Protein AF-A0A7X6PFQ8-F1 (afdb_monomer_lite)

Foldseek 3Di:
DVCCCVPVVVVQVVDLDRDDDDAFDPDDDDPDPVCCVNGGDDPVNVVVVVVVSCCSSPVPPD

pLDDT: mean 8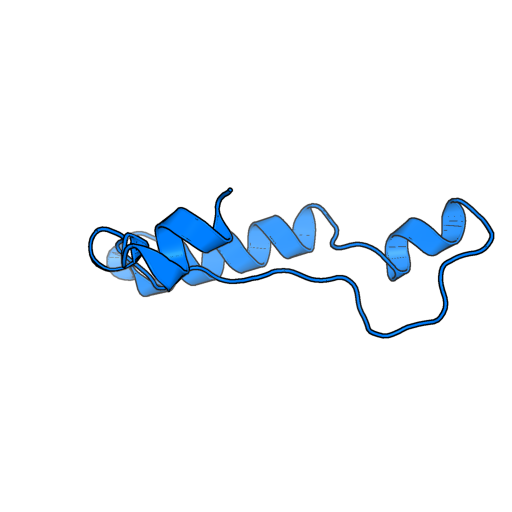2.08, std 6.57, range [67.75, 92.62]

Sequence (62 aa):
MMQEILEKQGGWKYLDSVPRTLTGKEHRPAYTTDGDYFSKPSAEDVFDAVYVMMKEAVPARF

Radius of gyration: 15.16 Å; chains: 1; bounding box: 42×19×36 Å

Structure (mmCIF, N/CA/C/O backbone):
data_AF-A0A7X6PFQ8-F1
#
_entry.id   AF-A0A7X6PFQ8-F1
#
loop_
_atom_site.group_PDB
_atom_site.id
_atom_site.type_symbol
_atom_site.label_atom_id
_atom_site.label_alt_id
_atom_site.label_comp_id
_atom_site.label_asym_id
_atom_site.label_entity_id
_atom_site.label_seq_id
_atom_site.pdbx_PDB_ins_code
_atom_site.Cartn_x
_atom_site.Cartn_y
_atom_site.Cartn_z
_atom_site.occupancy
_atom_site.B_iso_or_equiv
_a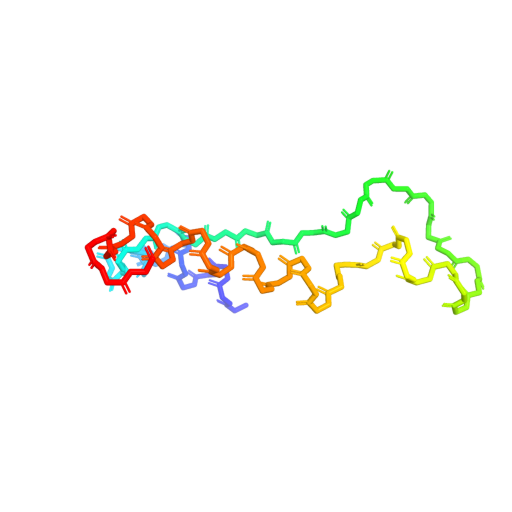tom_site.auth_seq_id
_atom_site.auth_comp_id
_atom_site.auth_asym_id
_atom_site.auth_atom_id
_atom_site.pdbx_PDB_model_num
ATOM 1 N N . MET A 1 1 ? 7.715 8.218 7.993 1.00 72.81 1 MET A N 1
ATOM 2 C CA . MET A 1 1 ? 6.681 9.094 8.593 1.00 72.81 1 MET A CA 1
ATOM 3 C C . MET A 1 1 ? 5.322 8.405 8.661 1.00 72.81 1 MET A C 1
ATOM 5 O O . MET A 1 1 ? 4.827 8.247 9.765 1.00 72.81 1 MET A O 1
ATOM 9 N N . MET A 1 2 ? 4.742 7.938 7.546 1.00 77.25 2 MET A N 1
ATOM 10 C CA . MET A 1 2 ? 3.425 7.267 7.572 1.00 77.25 2 MET A CA 1
ATOM 11 C C . MET A 1 2 ? 3.380 6.010 8.447 1.00 77.25 2 MET A C 1
ATOM 13 O O . MET A 1 2 ? 2.425 5.834 9.194 1.00 77.25 2 MET A O 1
ATOM 17 N N . GLN A 1 3 ? 4.438 5.196 8.432 1.00 75.62 3 GLN A N 1
ATOM 18 C CA . GLN A 1 3 ? 4.537 4.019 9.297 1.00 75.62 3 GLN A CA 1
ATOM 19 C C . GLN A 1 3 ? 4.459 4.374 10.793 1.00 75.62 3 GLN A C 1
ATOM 21 O O . GLN A 1 3 ? 3.760 3.722 11.556 1.00 75.62 3 GLN A O 1
ATOM 26 N N . GLU A 1 4 ? 5.119 5.456 11.218 1.00 83.38 4 GLU A N 1
ATOM 27 C CA . GLU A 1 4 ? 5.098 5.901 12.618 1.00 83.38 4 GLU A CA 1
ATOM 28 C C . GLU A 1 4 ? 3.685 6.291 13.067 1.00 83.38 4 GLU A C 1
ATOM 30 O O . GLU A 1 4 ? 3.252 5.925 14.155 1.00 83.38 4 GLU A O 1
ATOM 35 N N . ILE A 1 5 ? 2.952 7.017 12.222 1.00 84.50 5 ILE A N 1
ATOM 36 C CA . ILE A 1 5 ? 1.617 7.526 12.553 1.00 84.50 5 ILE A CA 1
ATOM 37 C C . ILE A 1 5 ? 0.584 6.397 12.507 1.00 84.50 5 ILE A C 1
ATOM 39 O O . ILE A 1 5 ? -0.223 6.242 13.424 1.00 84.50 5 ILE A O 1
ATOM 43 N N . LEU A 1 6 ? 0.612 5.590 11.447 1.00 83.00 6 LEU A N 1
ATOM 44 C CA . LEU A 1 6 ? -0.356 4.519 11.267 1.00 83.00 6 LEU A CA 1
ATOM 45 C C . LEU A 1 6 ? -0.091 3.360 12.224 1.00 83.00 6 LEU A C 1
ATOM 47 O O . LEU A 1 6 ? -1.013 2.957 12.922 1.00 83.00 6 LEU A O 1
ATOM 51 N N . GLU A 1 7 ? 1.142 2.860 12.312 1.00 77.56 7 GLU A N 1
ATOM 52 C CA . GLU A 1 7 ? 1.453 1.657 13.094 1.00 77.56 7 GLU A CA 1
ATOM 53 C C . GLU A 1 7 ? 1.768 1.983 14.554 1.00 77.56 7 GLU A C 1
ATOM 55 O O . GLU A 1 7 ? 1.151 1.412 15.452 1.00 77.56 7 GLU A O 1
ATOM 60 N N . LYS A 1 8 ? 2.693 2.918 14.822 1.00 81.50 8 LYS A N 1
ATOM 61 C CA . LYS A 1 8 ? 3.141 3.174 16.204 1.00 81.50 8 LYS A CA 1
ATOM 62 C C . LYS A 1 8 ? 2.181 4.047 17.002 1.00 81.50 8 LYS A C 1
ATOM 64 O O . LYS A 1 8 ? 2.023 3.833 18.199 1.00 81.50 8 LYS A O 1
ATOM 69 N N . GLN A 1 9 ? 1.537 5.019 16.358 1.00 85.00 9 GLN A N 1
ATOM 70 C CA . GLN A 1 9 ? 0.592 5.934 17.013 1.00 85.00 9 GLN A CA 1
ATOM 71 C C . GLN A 1 9 ? -0.871 5.489 16.866 1.00 85.00 9 GLN A C 1
ATOM 73 O O . GLN A 1 9 ? -1.770 6.134 17.401 1.00 85.00 9 GLN A O 1
ATOM 78 N N . GLY A 1 10 ? -1.128 4.371 16.176 1.00 82.81 10 GLY A N 1
ATOM 79 C CA . GLY A 1 10 ? -2.464 3.789 16.051 1.00 82.81 10 GLY A CA 1
ATOM 80 C C . GLY A 1 10 ? -3.444 4.626 15.226 1.00 82.81 10 GLY A C 1
ATOM 81 O O . GLY A 1 10 ? -4.654 4.483 15.401 1.00 82.81 10 GLY A O 1
ATOM 82 N N . GLY A 1 11 ? -2.944 5.485 14.330 1.00 82.75 11 GLY A N 1
ATOM 83 C CA . GLY A 1 11 ? -3.762 6.354 13.480 1.00 82.75 11 GLY A CA 1
ATOM 84 C C . GLY A 1 11 ? -4.729 5.597 12.563 1.00 82.75 11 GLY A C 1
ATOM 85 O O . GLY A 1 11 ? -5.736 6.163 12.148 1.00 82.75 11 GLY A O 1
ATOM 86 N N . TRP A 1 12 ? -4.486 4.305 12.311 1.00 82.06 12 TRP A N 1
ATOM 87 C CA . TRP A 1 12 ? -5.380 3.452 11.520 1.00 82.06 12 TRP A CA 1
ATOM 88 C C . TRP A 1 12 ? -6.802 3.343 12.093 1.00 82.06 12 TRP A C 1
ATOM 90 O O . TRP A 1 12 ? -7.733 3.096 11.339 1.00 82.06 12 TRP A O 1
ATOM 100 N N . LYS A 1 13 ? -6.999 3.565 13.402 1.00 84.12 13 LYS A N 1
ATOM 101 C CA . LYS A 1 13 ? -8.319 3.483 14.059 1.00 84.12 13 LYS A CA 1
ATOM 102 C C . LYS A 1 13 ? -9.319 4.543 13.592 1.00 84.12 13 LYS A C 1
ATOM 104 O O . LYS A 1 13 ? -10.508 4.399 13.851 1.00 84.12 13 LYS A O 1
ATOM 109 N N . TYR A 1 14 ? -8.832 5.612 12.967 1.00 86.12 14 TYR A N 1
ATOM 110 C CA . TYR A 1 14 ? -9.654 6.699 12.434 1.00 86.12 14 TYR A CA 1
ATOM 111 C C . TYR A 1 14 ? -9.916 6.561 10.930 1.00 86.12 14 TYR A C 1
ATOM 113 O O . TYR A 1 14 ? -10.473 7.473 10.328 1.00 86.12 14 TYR A O 1
ATOM 121 N N . LEU A 1 15 ? -9.473 5.463 10.315 1.00 85.56 15 LEU A N 1
ATOM 122 C CA . LEU A 1 15 ? -9.685 5.183 8.901 1.00 85.56 15 LEU A CA 1
ATOM 123 C C . LEU A 1 15 ? -10.862 4.224 8.727 1.00 85.56 15 LEU A C 1
ATOM 125 O O . LEU A 1 15 ? -11.063 3.325 9.542 1.00 85.56 15 LEU A O 1
ATOM 129 N N . ASP A 1 16 ? -11.581 4.378 7.618 1.00 84.75 16 ASP A N 1
ATOM 130 C CA . ASP A 1 16 ? -12.701 3.500 7.261 1.00 84.75 16 ASP A CA 1
ATOM 131 C C . ASP A 1 16 ? -12.246 2.080 6.864 1.00 84.75 16 ASP A C 1
ATOM 133 O O . ASP A 1 16 ? -13.044 1.147 6.865 1.00 84.75 16 ASP A O 1
ATOM 137 N N . SER A 1 1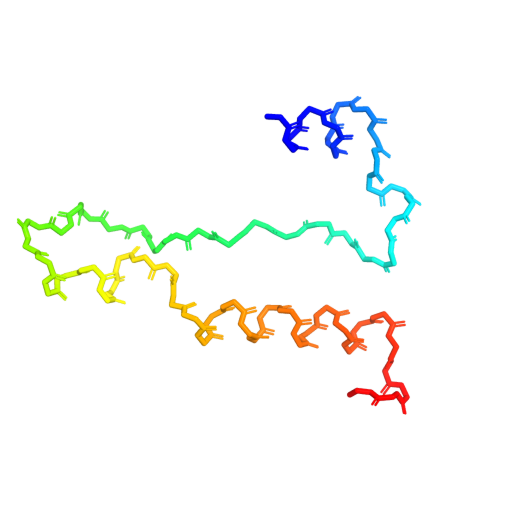7 ? -10.961 1.901 6.533 1.00 81.94 17 SER A N 1
ATOM 138 C CA . SER A 1 17 ? -10.335 0.601 6.265 1.00 81.94 17 SER A CA 1
ATOM 139 C C . SER A 1 17 ? -8.862 0.601 6.694 1.00 81.94 17 SER A C 1
ATOM 141 O O . SER A 1 17 ? -8.215 1.646 6.818 1.00 81.94 17 SER A O 1
ATOM 143 N N . VAL A 1 18 ? -8.328 -0.596 6.944 1.00 83.31 18 VAL A N 1
ATOM 144 C CA . VAL A 1 18 ? -6.935 -0.816 7.348 1.00 83.31 18 VAL A CA 1
ATOM 145 C C . VAL A 1 18 ? -5.997 -0.385 6.211 1.00 83.31 18 VAL A C 1
ATOM 147 O O . VAL A 1 18 ? -6.215 -0.772 5.060 1.00 83.31 18 VAL A O 1
ATOM 150 N N . PRO A 1 19 ? -4.921 0.373 6.497 1.00 83.94 19 PRO A N 1
ATOM 151 C CA . PRO A 1 19 ? -3.971 0.783 5.470 1.00 83.94 19 PRO A CA 1
ATOM 152 C C . PRO A 1 19 ? -3.325 -0.432 4.793 1.00 83.94 19 PRO A C 1
ATOM 154 O O . PRO A 1 19 ? -2.954 -1.409 5.445 1.00 83.94 19 PRO A O 1
ATOM 157 N N . ARG A 1 20 ? -3.170 -0.359 3.469 1.00 82.62 20 ARG A N 1
ATOM 158 C CA . ARG A 1 20 ? -2.539 -1.399 2.650 1.00 82.62 20 ARG A CA 1
ATOM 159 C C . ARG A 1 20 ? -1.210 -0.903 2.095 1.00 82.62 20 ARG A C 1
ATOM 161 O O . ARG A 1 20 ? -1.111 0.225 1.619 1.00 82.62 20 ARG A O 1
ATOM 168 N N . THR A 1 21 ? -0.201 -1.768 2.129 1.00 84.81 21 THR A N 1
ATOM 169 C CA . THR A 1 21 ? 1.102 -1.504 1.510 1.00 84.81 21 THR A CA 1
ATOM 170 C C . THR A 1 21 ? 1.126 -2.136 0.126 1.00 84.81 21 THR A C 1
ATOM 172 O O . THR A 1 21 ? 1.015 -3.354 0.006 1.00 84.81 21 THR A O 1
ATOM 175 N N . LEU A 1 22 ? 1.286 -1.312 -0.908 1.00 84.69 22 LEU A N 1
ATOM 176 C CA . LEU A 1 22 ? 1.476 -1.770 -2.280 1.00 84.69 22 LEU A CA 1
ATOM 177 C C . LEU A 1 22 ? 2.975 -1.769 -2.598 1.00 84.69 22 LEU A C 1
ATOM 179 O O . LEU A 1 22 ? 3.606 -0.712 -2.644 1.00 84.69 22 LEU A O 1
ATOM 183 N N . THR A 1 23 ? 3.555 -2.954 -2.772 1.00 83.38 23 THR A N 1
ATOM 184 C CA . THR A 1 23 ? 4.983 -3.134 -3.065 1.00 83.38 23 THR A CA 1
ATOM 185 C C . THR A 1 23 ? 5.186 -3.653 -4.481 1.00 83.38 23 THR A C 1
ATOM 187 O O . THR A 1 23 ? 4.305 -4.295 -5.049 1.00 83.38 23 THR A O 1
ATOM 190 N N . GLY A 1 24 ? 6.374 -3.413 -5.041 1.00 82.06 24 GLY A N 1
ATOM 191 C CA . GLY A 1 24 ? 6.812 -4.122 -6.241 1.00 82.06 24 GLY A CA 1
ATOM 192 C C . GLY A 1 24 ? 6.834 -5.635 -6.016 1.00 82.06 24 GLY A C 1
ATOM 193 O O . GLY A 1 24 ? 6.868 -6.104 -4.871 1.00 82.06 24 GLY A O 1
ATOM 194 N N . LYS A 1 25 ? 6.807 -6.403 -7.107 1.00 79.81 25 LYS A N 1
ATOM 195 C CA . LYS A 1 25 ? 6.956 -7.861 -7.031 1.00 79.81 25 LYS A CA 1
ATOM 196 C C . LYS A 1 25 ? 8.345 -8.204 -6.487 1.00 79.81 25 LYS A C 1
ATOM 198 O O . LYS A 1 25 ? 9.286 -7.426 -6.611 1.00 79.81 25 LYS A O 1
ATOM 203 N N . GLU A 1 26 ? 8.496 -9.381 -5.894 1.00 80.25 26 GLU A N 1
ATOM 204 C CA . GLU A 1 26 ? 9.824 -9.856 -5.515 1.00 80.25 26 GLU A CA 1
ATOM 205 C C . GLU A 1 26 ? 10.582 -10.282 -6.781 1.00 80.25 26 GLU A C 1
ATOM 207 O O . GLU A 1 26 ? 10.297 -11.317 -7.382 1.00 80.25 26 GLU A O 1
ATOM 212 N N . HIS A 1 27 ? 11.520 -9.453 -7.235 1.00 77.50 27 HIS A N 1
ATOM 213 C CA . HIS A 1 27 ? 12.391 -9.754 -8.370 1.00 77.50 27 HIS A CA 1
ATOM 214 C C . HIS A 1 27 ? 13.726 -9.001 -8.235 1.00 77.50 27 HIS A C 1
ATOM 216 O O . HIS A 1 27 ? 13.881 -8.082 -7.428 1.00 77.50 27 HIS A O 1
ATOM 222 N N . ARG A 1 28 ? 14.725 -9.385 -9.042 1.00 78.69 28 ARG A N 1
ATOM 223 C CA . ARG A 1 28 ? 15.991 -8.636 -9.117 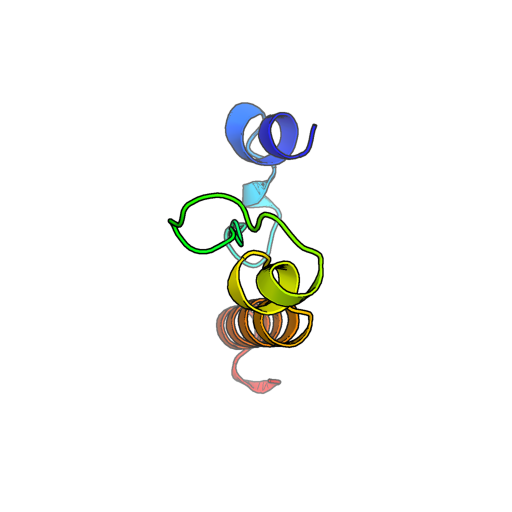1.00 78.69 28 ARG A CA 1
ATOM 224 C C . ARG A 1 28 ? 15.739 -7.257 -9.729 1.00 78.69 28 ARG A C 1
ATOM 226 O O . ARG A 1 28 ? 15.060 -7.221 -10.755 1.00 78.69 28 ARG A O 1
ATOM 233 N N . PRO A 1 29 ? 16.304 -6.164 -9.183 1.00 75.06 29 PRO A N 1
ATOM 234 C CA . PRO A 1 29 ? 16.091 -4.823 -9.713 1.00 75.06 29 PRO A CA 1
ATOM 235 C C . PRO A 1 29 ? 16.315 -4.771 -11.223 1.00 75.06 29 PRO A C 1
ATOM 237 O O . PRO A 1 29 ? 17.291 -5.334 -11.729 1.00 75.06 29 PRO A O 1
ATOM 240 N N . ALA A 1 30 ? 15.405 -4.114 -11.935 1.00 75.06 30 ALA A N 1
ATOM 241 C CA . ALA A 1 30 ? 15.553 -3.912 -13.363 1.00 75.06 30 ALA A CA 1
ATOM 242 C C . ALA A 1 30 ? 16.849 -3.145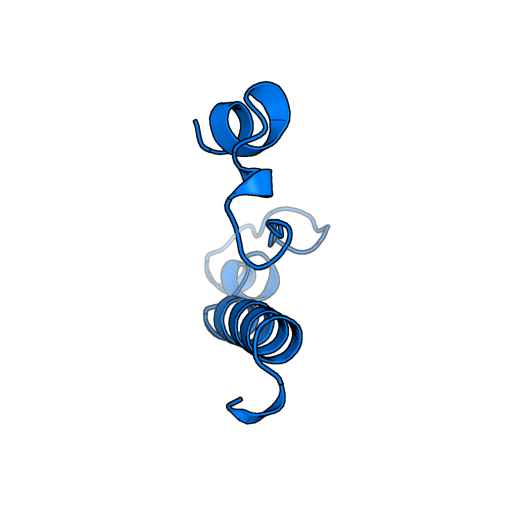 -13.657 1.00 75.06 30 ALA A C 1
ATOM 244 O O . ALA A 1 30 ? 17.139 -2.126 -13.034 1.00 75.06 30 ALA A O 1
ATOM 245 N N . TYR A 1 31 ? 17.636 -3.644 -14.611 1.00 72.81 31 TYR A N 1
ATOM 246 C CA . TYR A 1 31 ? 18.878 -2.987 -15.030 1.00 72.81 31 TYR A CA 1
ATOM 247 C C . TYR A 1 31 ? 18.622 -1.779 -15.948 1.00 72.81 31 TYR A C 1
ATOM 249 O O . TYR A 1 31 ? 19.456 -0.888 -16.060 1.00 72.81 31 TYR A O 1
ATOM 257 N N . THR A 1 32 ? 17.461 -1.746 -16.604 1.00 74.31 32 THR A N 1
ATOM 258 C CA . THR A 1 32 ? 17.046 -0.697 -17.541 1.00 74.31 32 THR A CA 1
ATOM 259 C C . THR A 1 32 ? 15.620 -0.244 -17.232 1.00 74.31 32 THR A C 1
ATOM 261 O O . THR A 1 32 ? 14.866 -0.972 -16.586 1.00 74.31 32 THR A O 1
ATOM 264 N N . THR A 1 33 ? 15.236 0.936 -17.719 1.00 69.12 33 THR A N 1
ATOM 265 C CA . THR A 1 33 ? 13.915 1.549 -17.495 1.00 69.12 33 THR A CA 1
ATOM 266 C C . THR A 1 33 ? 12.754 0.700 -18.010 1.00 69.12 33 THR A C 1
ATOM 268 O O . THR A 1 33 ? 11.657 0.794 -17.478 1.00 69.12 33 THR A O 1
ATOM 271 N N . ASP A 1 34 ? 12.981 -0.168 -18.996 1.00 71.56 34 ASP A N 1
ATOM 272 C CA . ASP A 1 34 ? 11.952 -1.074 -19.529 1.00 71.56 34 ASP A CA 1
ATOM 273 C C . ASP A 1 34 ? 11.488 -2.122 -18.496 1.00 71.56 34 ASP A C 1
ATOM 275 O O . ASP A 1 34 ? 10.327 -2.521 -18.451 1.00 71.56 34 ASP A O 1
ATOM 279 N N . GLY A 1 35 ? 12.372 -2.514 -17.573 1.00 67.75 35 GLY A N 1
ATOM 280 C CA . GLY A 1 35 ? 12.002 -3.430 -16.498 1.00 67.75 35 GLY A CA 1
ATOM 281 C C . GLY A 1 35 ? 11.202 -2.765 -15.375 1.00 67.75 35 GLY A C 1
ATOM 282 O O . GLY A 1 35 ? 10.613 -3.486 -14.569 1.00 67.75 35 GLY A O 1
ATOM 283 N N . ASP A 1 36 ? 11.128 -1.428 -15.315 1.00 69.56 36 ASP A N 1
ATOM 284 C CA . ASP A 1 36 ? 10.371 -0.723 -14.270 1.00 69.56 36 ASP A CA 1
ATOM 285 C C . ASP A 1 36 ? 8.875 -1.046 -14.331 1.00 69.56 36 ASP A C 1
ATOM 287 O O . ASP A 1 36 ? 8.244 -1.125 -13.278 1.00 69.56 36 ASP A O 1
ATOM 291 N N . TYR A 1 37 ? 8.336 -1.317 -15.526 1.00 67.94 37 TYR A N 1
ATOM 292 C CA . TYR A 1 37 ? 6.937 -1.711 -15.716 1.00 67.94 37 TYR A CA 1
ATOM 293 C C . TYR A 1 37 ? 6.582 -3.007 -14.973 1.00 67.94 37 TYR A C 1
ATOM 295 O O . TYR A 1 37 ? 5.502 -3.135 -14.409 1.00 67.94 37 TYR A O 1
ATOM 303 N N . PHE A 1 38 ? 7.510 -3.963 -14.926 1.00 69.12 38 PHE A N 1
ATOM 304 C CA . PHE A 1 38 ? 7.312 -5.235 -14.222 1.00 69.12 38 PHE A CA 1
ATOM 305 C C . PHE A 1 38 ? 7.718 -5.175 -12.751 1.00 69.12 38 PHE A C 1
ATOM 307 O O . PHE A 1 38 ? 7.372 -6.071 -11.977 1.00 69.12 38 PHE A O 1
ATOM 314 N N . SER A 1 39 ? 8.484 -4.145 -12.391 1.00 74.88 39 SER A N 1
ATOM 315 C CA . SER A 1 39 ? 9.178 -4.076 -11.115 1.00 74.88 39 SER A CA 1
ATOM 316 C C . SER A 1 39 ? 8.465 -3.229 -10.076 1.00 74.88 39 SER A C 1
ATOM 318 O O . SER A 1 39 ? 8.492 -3.524 -8.881 1.00 74.88 39 SER A O 1
ATOM 320 N N . LYS A 1 40 ? 7.842 -2.141 -10.524 1.00 82.25 40 LYS A N 1
ATOM 321 C CA . LYS A 1 40 ? 7.184 -1.164 -9.663 1.00 82.25 40 LYS A CA 1
ATOM 322 C C . LYS A 1 40 ? 5.670 -1.309 -9.800 1.00 82.25 40 LYS A C 1
ATOM 324 O O . LYS A 1 40 ? 5.202 -1.639 -10.887 1.00 82.25 40 LYS A O 1
ATOM 329 N N . PRO A 1 41 ? 4.905 -1.039 -8.731 1.00 83.62 41 PRO A N 1
ATOM 330 C CA . PRO A 1 41 ? 3.462 -0.925 -8.851 1.00 83.62 41 PRO A CA 1
ATOM 331 C C . PRO A 1 41 ? 3.107 0.124 -9.903 1.00 83.62 41 PRO A C 1
ATOM 333 O O . PRO A 1 41 ? 3.653 1.232 -9.898 1.00 83.62 41 PRO A O 1
ATOM 336 N N . SER A 1 42 ? 2.208 -0.242 -10.803 1.00 85.94 42 SER A N 1
ATOM 337 C CA . SER A 1 42 ? 1.685 0.639 -11.836 1.00 85.94 42 SER A CA 1
ATOM 338 C C . SER A 1 42 ? 0.534 1.495 -11.299 1.00 85.94 42 SER A C 1
ATOM 340 O O . SER A 1 42 ? 0.013 1.275 -10.204 1.00 85.94 42 SER A O 1
ATOM 342 N N . ALA A 1 43 ? 0.107 2.487 -12.084 1.00 89.56 43 ALA A N 1
ATOM 343 C CA . ALA A 1 43 ? -1.075 3.280 -11.749 1.00 89.56 43 ALA A CA 1
ATOM 344 C C . ALA A 1 43 ? -2.357 2.426 -11.685 1.00 89.56 43 ALA A C 1
ATOM 346 O O . ALA A 1 43 ? -3.255 2.741 -10.907 1.00 89.56 43 ALA A O 1
ATOM 347 N N . GLU A 1 44 ? -2.424 1.343 -12.463 1.00 89.00 44 GLU A N 1
ATOM 348 C CA . GLU A 1 44 ? -3.539 0.391 -12.453 1.00 89.00 44 GLU A CA 1
ATOM 349 C C . GLU A 1 44 ? -3.572 -0.398 -11.137 1.00 89.00 44 GLU A C 1
ATOM 351 O O . GLU A 1 44 ? -4.615 -0.456 -10.494 1.00 89.00 44 GLU A O 1
ATOM 356 N N . ASP A 1 45 ? -2.417 -0.878 -10.655 1.00 88.38 45 ASP A N 1
ATOM 357 C CA . ASP A 1 45 ? -2.323 -1.572 -9.360 1.00 88.38 45 ASP A CA 1
ATOM 358 C C . ASP A 1 45 ? -2.773 -0.673 -8.194 1.00 88.38 45 ASP A C 1
ATOM 360 O O . ASP A 1 45 ? -3.421 -1.123 -7.246 1.00 88.38 45 ASP A O 1
ATOM 364 N N . VAL A 1 46 ? -2.440 0.623 -8.262 1.00 90.50 46 VAL A N 1
ATOM 365 C CA . VAL A 1 46 ? -2.894 1.622 -7.282 1.00 90.50 46 VAL A CA 1
ATOM 366 C C . VAL A 1 46 ? -4.406 1.813 -7.369 1.00 90.50 46 VAL A C 1
ATOM 368 O O . VAL A 1 46 ? -5.075 1.848 -6.335 1.00 90.50 46 VAL A O 1
ATOM 371 N N . PHE A 1 47 ? -4.946 1.939 -8.582 1.00 92.62 47 PHE A N 1
ATOM 372 C CA . PHE A 1 47 ? -6.380 2.102 -8.798 1.00 92.62 47 PHE A CA 1
ATOM 373 C C . PHE A 1 47 ? -7.166 0.912 -8.246 1.00 92.62 47 PHE A C 1
ATOM 375 O O . PHE A 1 47 ? -8.090 1.113 -7.457 1.00 92.62 47 PHE A O 1
ATOM 382 N N . ASP A 1 48 ? -6.767 -0.311 -8.590 1.00 91.75 48 ASP A N 1
ATOM 383 C CA . ASP A 1 48 ? -7.445 -1.529 -8.152 1.00 91.75 48 ASP A CA 1
ATOM 384 C C . ASP A 1 48 ? -7.420 -1.664 -6.627 1.00 91.75 48 ASP A C 1
ATOM 386 O O . ASP A 1 48 ? -8.453 -1.929 -6.007 1.00 91.75 48 ASP A O 1
ATOM 390 N N . ALA A 1 49 ? -6.268 -1.407 -5.996 1.00 90.12 49 ALA A N 1
ATOM 391 C CA . ALA A 1 49 ? -6.147 -1.438 -4.542 1.00 90.12 49 ALA A CA 1
ATOM 392 C C . ALA A 1 49 ? -7.092 -0.431 -3.862 1.00 90.12 49 ALA A C 1
ATOM 394 O O . ALA A 1 49 ? -7.787 -0.783 -2.905 1.00 90.12 49 ALA A O 1
ATOM 395 N N . VAL A 1 50 ? -7.164 0.804 -4.369 1.00 90.00 50 VAL A N 1
ATOM 396 C CA . VAL A 1 50 ? -8.066 1.839 -3.839 1.00 90.00 50 VAL A CA 1
ATOM 397 C C . VAL A 1 50 ? -9.529 1.468 -4.077 1.00 90.00 50 VAL A C 1
ATOM 399 O O . VAL A 1 50 ? -10.345 1.598 -3.166 1.00 90.00 50 VAL A O 1
ATOM 402 N N . TYR A 1 51 ? -9.872 0.972 -5.265 1.00 91.19 51 TYR A N 1
ATOM 403 C CA . TYR A 1 51 ? -11.243 0.603 -5.608 1.00 91.19 51 TYR A CA 1
ATOM 404 C C . TYR A 1 51 ? -11.767 -0.530 -4.717 1.00 91.19 51 TYR A C 1
ATOM 406 O O . TYR A 1 51 ? -12.885 -0.454 -4.206 1.00 91.19 51 TYR A O 1
ATOM 414 N N . VAL A 1 52 ? -10.935 -1.537 -4.439 1.00 90.06 52 VAL A N 1
ATOM 415 C CA . VAL A 1 52 ? -11.259 -2.610 -3.488 1.00 90.06 52 VAL A CA 1
ATOM 416 C C . VAL A 1 52 ? -11.490 -2.054 -2.080 1.00 90.06 52 VAL A C 1
ATOM 418 O O . VAL A 1 52 ? -12.477 -2.422 -1.443 1.00 90.06 52 VAL A O 1
ATOM 421 N N . MET A 1 53 ? -10.641 -1.135 -1.604 1.00 89.62 53 MET A N 1
ATOM 422 C CA . MET A 1 53 ? -10.827 -0.492 -0.294 1.00 89.62 53 MET A CA 1
ATOM 423 C C . MET A 1 53 ? -12.123 0.331 -0.228 1.00 89.62 53 MET A C 1
ATOM 425 O O . MET A 1 53 ? -12.819 0.317 0.785 1.00 89.62 53 MET A O 1
ATOM 429 N N . MET A 1 54 ? -12.491 1.017 -1.313 1.00 89.50 54 MET A N 1
ATOM 430 C CA . MET A 1 54 ? -13.751 1.761 -1.394 1.00 89.50 54 MET A CA 1
ATOM 431 C C . MET A 1 54 ? -14.970 0.835 -1.371 1.00 89.50 54 MET A C 1
ATOM 433 O O . MET A 1 54 ? -15.954 1.151 -0.699 1.00 89.50 54 MET A O 1
ATOM 437 N N . LYS A 1 55 ? -14.900 -0.316 -2.054 1.00 89.12 55 LYS A N 1
ATOM 438 C CA . LYS A 1 55 ? -15.940 -1.352 -1.991 1.00 89.12 55 LYS A CA 1
ATOM 439 C C . LYS A 1 55 ? -16.089 -1.960 -0.605 1.00 89.12 55 LYS A C 1
ATOM 441 O O . LYS A 1 55 ? -17.208 -2.253 -0.209 1.00 89.12 55 LYS A O 1
ATOM 446 N N . GLU A 1 56 ? -14.990 -2.166 0.114 1.00 87.06 56 GLU A N 1
ATOM 447 C CA . GLU A 1 56 ? -15.017 -2.659 1.495 1.00 87.06 56 GLU A CA 1
ATOM 448 C C . GLU A 1 56 ? -15.708 -1.652 2.426 1.00 87.06 56 GLU A C 1
ATOM 450 O O . GLU A 1 56 ? -16.606 -2.025 3.179 1.00 87.06 56 GLU A O 1
ATOM 455 N N . ALA A 1 57 ? -15.327 -0.373 2.341 1.00 86.94 57 ALA A N 1
ATOM 456 C CA . ALA A 1 57 ? -15.839 0.675 3.220 1.00 86.94 57 ALA A CA 1
ATOM 457 C C . ALA A 1 57 ? -17.295 1.072 2.912 1.00 86.94 57 ALA A C 1
ATOM 459 O O . ALA A 1 57 ? -18.082 1.306 3.829 1.00 86.94 57 ALA A O 1
ATOM 460 N N . VAL A 1 58 ? -17.676 1.164 1.628 1.00 89.38 58 VAL A N 1
ATOM 461 C CA . VAL A 1 58 ? -19.025 1.589 1.205 1.00 89.38 58 VAL A CA 1
ATOM 462 C C . VAL A 1 58 ? -19.544 0.741 0.023 1.00 89.38 58 VAL A C 1
ATOM 464 O O . VAL A 1 58 ? -19.688 1.252 -1.093 1.00 89.38 58 VAL A O 1
ATOM 467 N N . PRO A 1 59 ? -19.917 -0.537 0.249 1.00 83.88 59 PRO A N 1
ATOM 468 C CA . PRO A 1 59 ? -20.291 -1.469 -0.824 1.00 83.88 59 PRO A CA 1
ATOM 469 C C . PRO A 1 59 ? -21.511 -1.036 -1.646 1.00 83.88 59 PRO A C 1
ATOM 471 O O . PRO A 1 59 ? -21.637 -1.367 -2.818 1.00 83.88 59 PRO A O 1
ATOM 474 N N . ALA A 1 60 ? -22.445 -0.305 -1.033 1.00 85.25 60 ALA A N 1
ATOM 475 C CA . ALA A 1 60 ? -23.670 0.132 -1.704 1.00 85.25 60 ALA A CA 1
ATOM 476 C C . ALA A 1 60 ? -23.436 1.266 -2.722 1.00 85.25 60 ALA A C 1
ATOM 478 O O . ALA A 1 60 ? -24.321 1.552 -3.527 1.00 85.25 60 ALA A O 1
ATOM 479 N N . ARG A 1 61 ? -22.279 1.939 -2.665 1.00 81.62 61 ARG A N 1
ATOM 480 C CA . ARG A 1 61 ? -21.950 3.093 -3.513 1.00 81.62 61 ARG A CA 1
ATOM 481 C C . ARG A 1 61 ? -20.921 2.766 -4.600 1.00 81.62 61 ARG A C 1
ATOM 483 O O . ARG A 1 61 ? -20.891 3.494 -5.592 1.00 81.62 61 ARG A O 1
ATOM 490 N N . PHE A 1 62 ? -20.094 1.733 -4.414 1.00 72.62 62 PHE A N 1
ATOM 491 C CA . PHE A 1 62 ? -18.910 1.470 -5.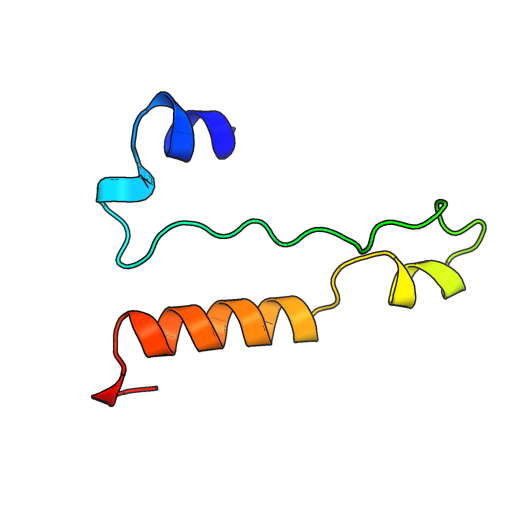239 1.00 72.62 62 PHE A CA 1
ATOM 492 C C . PHE A 1 62 ? -18.825 0.042 -5.770 1.00 72.62 62 PHE A C 1
ATOM 494 O O . PHE A 1 62 ? -19.189 -0.921 -5.062 1.00 72.62 62 PHE A O 1
#

Secondary structure (DSSP, 8-state):
-HHIIIIIS-GGGGSSS--------SSPPPSSGGGHHHHS--HHHHHHHHHHHHHHH-TTT-

=== Feature glossary ===
The record interleaves many kinds of information about one protein. Here is each kind framed as the question it answers.

Q: What are the backbone torsion angles?
A: φ (phi) and ψ (psi) are the two rotatable backbone dihedrals per residue: φ is the C(i-1)–N–Cα–C torsion, ψ is the N–Cα–C–N(i+1) torsion, both in degrees on (−180°, 180°]. α-helical residues cluster near (−60°, −45°); β-strand residues near (−120°, +130°). A Ramachandran plot is simply a scatter of (φ, ψ) for every residue.

Q: What is the amino-acid chain?
A: This is the polypeptide sequence — one letter per residue, N-terminus first. Length ranges from a few dozen residues for small domains to over a thousand for large multi-domain proteins.

Q: How mobile is each atom in the crystal?
A: For experimental (PDB) structures, the B-factor (temperature factor) quantifies the positional spread of each atom in the crystal — a combination of thermal vibration and static disorder — in units of Å². High B-factors mark flexible loops or poorly resolved regions; low B-factors mark the rigid, well-ordered core.

Q: Are the domains correctly placed relative to each other?
A: Predicted Aligned Error (PAE) is an AlphaFold confidence matrix: entry (i, j) is the expected error in the position of residue j, in ångströms, when the prediction is superimposed on the true structure at residue i. Low PAE within a block of residues means that block is internally rigid and well-predicted; high PAE between two blocks means their relative placement is uncertain even if each block individually is confident.

Q: How confident is the AlphaFold model at each residue?
A: pLDDT is the predicted lDDT-Cα score: AlphaFold's confidence that the local environment of each residue (all inter-atomic distances within 15 Å) is correctly placed. It is a per-residue number between 0 and 100, with higher meaning more reliable.

Q: What family and function is it annotated with?
A: Functional annotations link the protein to curated databases. InterPro entries identify conserved domains and families by matching the sequence against member-database signatures (Pfam, PROSITE, CDD, …). Gene Ontology (GO) terms describe molecular function, biological process, and cellular component in a controlled vocabulary. CATH places the structure in a hierarchical fold classification (Class/Architecture/Topology/Homologous-superfamily). The organism is the source species.

Q: How big and how compact is the whole molecule?
A: Three whole-structure scalars: the radius of gyration (RMS distance of Cα from centroid, in Å), the count of Cα–Cα contacts (pairs closer than 8 Å and separated by more than four residues in sequence — i.e. tertiary, not local, contacts), and the bounding-box dimensions. Together they distinguish compact globular folds from extended fibres or disordered chains.

Q: What known structures does this most resemble?
A: The Foldseek neighbor list gives the closest experimentally determined structures in the PDB, ranked by structural alignment. TM-score near 1 means near-identical fold; near 0.3 means only rough topology match. This is how one finds what a novel AlphaFold prediction most resembles in the solved-structure universe.

Q: Which residues are buried vs exposed?
A: SASA measures how much of the protein is reachable by solvent. It is computed by rolling a water-sized probe over the atomic surface and summing the exposed area (Å²). Per-residue SASA distinguishes core (buried, low SASA) from surface (exposed, high SASA) residues; total SASA is a whole-molecule size measure.

Q: Which residues are in helices, strands, or loops?
A: Eight-state secondary structure (DSSP): H is the canonical α-helix, G the tighter 3₁₀-helix, I the wider π-helix; E/B are β-structure, T and S are turns and bends, and '-' is everything else. DSSP derives these from the pattern of main-chain N–H···O=C hydrogen bonds, not from the sequence.

Q: Where is each backbone atom in 3D?
A: Structure coordinates are given as an mmCIF _atom_site loop: one row per atom with element, residue name, chain id, sequence number, and x/y/z position in Å. Only the four main-chain atoms per residue are included here; side chains are omitted to keep the record compact.

Q: What if only a Cα trace is available?
A: Three-state secondary structure (P-SEA) collapses the eight DSSP classes into helix (a), strand (b), and coil (c). P-SEA assigns these from Cα geometry alone — distances and angles — without requiring backbone oxygens, so it works on any Cα trace.

Q: What do the rendered images show?
A: The six renders are orthographic views along the three Cartesian axes in both directions. Representation (cartoon, sticks, or surface) and color scheme (sequence-rainbow or by-chain) vary across proteins so the training set covers all the common visualization conventions.

Q: What does the local fold look like, residue by residue?
A: Foldseek's 3Di representation compresses backbone geometry into a per-residue letter drawn from a learned twenty-state alphabet. It captures the tertiary interaction pattern around each residue — which residues are packed against it in space, regardless of where they are in sequence.

Q: What do the diagnostic plots show?
A: The contact map is a binary N×N matrix image: pixel (i, j) is dark where Cα_i and Cα_j are within 8 Å and |i−j|>4. Because the |i−j|>4 filter removes local helical contacts, off-diagonal stripes parallel to the main diagonal indicate parallel β-sheets; stripes perpendicular to it indicate antiparallel β-sheets. The Ramachandran plot scatters every residue's (φ, ψ) pair against the sterically allowed regions. The PAE heatmap renders the predicted-aligned-error matrix.